Protein AF-A0A937RLP6-F1 (afdb_monomer_lite)

Foldseek 3Di:
DDDDDDPPVPPPPPCPPPPDDDDDPDPDDFDADPVRHTDDDDPPFDWDADPPPNQRQTDGPVCVVVLAAGPRPRHD

Organism: NCBI:txid1836974

Secondary structure (DSSP, 8-state):
------------------PPPPPPPPPPPPPB-TTS-B--------EEE--GGG---EEEHHHHHTTPPPTTT---

pLDDT: mean 80.07, std 15.41, range [39.09, 95.25]

Sequence (76 aa):
MTPLAGADRRTRGSRWRRRRPVPEPEPAQPVFTDDGLPLIVVTQTDFVACSYNGCGALRPLDEVAAGRPCSGCGRV

Radius of gyration: 29.03 Å; chains: 1; bounding box: 61×73×46 Å

Structure (mmCIF, N/CA/C/O backbone):
data_AF-A0A937RLP6-F1
#
_entry.id   AF-A0A937RLP6-F1
#
loop_
_atom_site.group_PDB
_atom_site.id
_atom_site.type_symbol
_atom_site.label_atom_id
_atom_site.label_alt_id
_atom_site.label_comp_id
_atom_site.label_asym_id
_atom_site.label_entity_id
_atom_site.label_seq_id
_atom_site.pdbx_PDB_ins_code
_atom_site.Cartn_x
_atom_site.Cartn_y
_atom_site.Cartn_z
_atom_site.occupancy
_atom_site.B_iso_or_equiv
_atom_site.auth_seq_id
_atom_site.auth_comp_id
_atom_site.auth_asym_id
_atom_site.auth_atom_id
_atom_site.pdbx_PDB_model_num
ATOM 1 N N . MET A 1 1 ? 48.690 -65.393 12.985 1.00 39.09 1 MET A N 1
ATOM 2 C CA . MET A 1 1 ? 49.237 -64.127 12.453 1.00 39.09 1 MET A CA 1
ATOM 3 C C . MET A 1 1 ? 48.218 -63.560 11.487 1.00 39.09 1 MET A C 1
ATOM 5 O O . MET A 1 1 ? 47.891 -64.210 10.505 1.00 39.09 1 MET A O 1
ATOM 9 N N . THR A 1 2 ? 47.639 -62.423 11.845 1.00 44.12 2 THR A N 1
ATOM 10 C CA . THR A 1 2 ? 46.487 -61.802 11.183 1.00 44.12 2 THR A CA 1
ATOM 11 C C . THR A 1 2 ? 46.980 -60.679 10.276 1.00 44.12 2 THR A C 1
ATOM 13 O O . THR A 1 2 ? 47.721 -59.834 10.777 1.00 44.12 2 THR A O 1
ATOM 16 N N . PRO A 1 3 ? 46.552 -60.573 9.008 1.00 45.84 3 PRO A N 1
ATOM 17 C CA . PRO A 1 3 ? 46.582 -59.301 8.316 1.00 45.84 3 PRO A CA 1
ATOM 18 C C . PRO A 1 3 ? 45.214 -58.626 8.441 1.00 45.84 3 PRO A C 1
ATOM 20 O O . PRO A 1 3 ? 44.177 -59.160 8.048 1.00 45.84 3 PRO A O 1
ATOM 23 N N . LEU A 1 4 ? 45.242 -57.436 9.035 1.00 51.66 4 LEU A N 1
ATOM 24 C CA . LEU A 1 4 ? 44.155 -56.469 9.093 1.00 51.66 4 LEU A CA 1
ATOM 25 C C . LEU A 1 4 ? 43.828 -56.022 7.661 1.00 51.66 4 LEU A C 1
ATOM 27 O O . LEU A 1 4 ? 44.544 -55.204 7.085 1.00 51.66 4 LEU A O 1
ATOM 31 N N . ALA A 1 5 ? 42.770 -56.576 7.069 1.00 52.75 5 ALA A N 1
ATOM 32 C CA . ALA A 1 5 ? 42.257 -56.097 5.792 1.00 52.75 5 ALA A CA 1
ATOM 33 C C . ALA A 1 5 ? 41.516 -54.773 6.025 1.00 52.75 5 ALA A C 1
ATOM 35 O O . ALA A 1 5 ? 40.559 -54.701 6.799 1.00 52.75 5 ALA A O 1
ATOM 36 N N . GLY A 1 6 ? 42.040 -53.723 5.395 1.00 43.34 6 GLY A N 1
ATOM 37 C CA . GLY A 1 6 ? 41.698 -52.328 5.620 1.00 43.34 6 GLY A CA 1
ATOM 38 C C . GLY A 1 6 ? 40.205 -52.033 5.536 1.00 43.34 6 GLY A C 1
ATOM 39 O O . GLY A 1 6 ? 39.516 -52.392 4.582 1.00 43.34 6 GLY A O 1
ATOM 40 N N . ALA A 1 7 ? 39.724 -51.309 6.543 1.00 50.28 7 ALA A N 1
ATOM 41 C CA . ALA A 1 7 ? 38.445 -50.630 6.510 1.00 50.28 7 ALA A CA 1
ATOM 42 C C . ALA A 1 7 ? 38.506 -49.503 5.468 1.00 50.28 7 ALA A C 1
ATOM 44 O O . ALA A 1 7 ? 38.771 -48.348 5.799 1.00 50.28 7 ALA A O 1
ATOM 45 N N . ASP A 1 8 ? 38.251 -49.838 4.205 1.00 53.44 8 ASP A N 1
ATOM 46 C CA . ASP A 1 8 ? 38.022 -48.860 3.145 1.00 53.44 8 ASP A CA 1
ATOM 47 C C . ASP A 1 8 ? 36.628 -48.246 3.344 1.00 53.44 8 ASP A C 1
ATOM 49 O O . ASP A 1 8 ? 35.615 -48.612 2.734 1.00 53.44 8 ASP A O 1
ATOM 53 N N . ARG A 1 9 ? 36.548 -47.359 4.340 1.00 55.28 9 ARG A N 1
ATOM 54 C CA . ARG A 1 9 ? 35.359 -46.579 4.660 1.00 55.28 9 ARG A CA 1
ATOM 55 C C . ARG A 1 9 ? 35.214 -45.537 3.561 1.00 55.28 9 ARG A C 1
ATOM 57 O O . ARG A 1 9 ? 35.622 -44.392 3.728 1.00 55.28 9 ARG A O 1
ATOM 64 N N . ARG A 1 10 ? 34.605 -45.954 2.446 1.00 55.94 10 ARG A N 1
ATOM 65 C CA . ARG A 1 10 ? 34.153 -45.080 1.360 1.00 55.94 10 ARG A CA 1
ATOM 66 C C . ARG A 1 10 ? 33.493 -43.858 1.980 1.00 55.94 10 ARG A C 1
ATOM 68 O O . ARG A 1 10 ? 32.412 -43.954 2.568 1.00 55.94 10 ARG A O 1
ATOM 75 N N . THR A 1 11 ? 34.169 -42.723 1.871 1.00 59.62 11 THR A N 1
ATOM 76 C CA . THR A 1 11 ? 33.651 -41.406 2.206 1.00 59.62 11 THR A CA 1
ATOM 77 C C . THR A 1 11 ? 32.383 -41.223 1.390 1.00 59.62 11 THR A C 1
ATOM 79 O O . THR A 1 11 ? 32.402 -40.953 0.190 1.00 59.62 11 THR A O 1
ATOM 82 N N . ARG A 1 12 ? 31.237 -41.449 2.039 1.00 58.34 12 ARG A N 1
ATOM 83 C CA . ARG A 1 12 ? 29.918 -41.149 1.492 1.00 58.34 12 ARG A CA 1
ATOM 84 C C . ARG A 1 12 ? 29.826 -39.626 1.492 1.00 58.34 12 ARG A C 1
ATOM 86 O O . ARG A 1 12 ? 29.261 -39.034 2.403 1.00 58.34 12 ARG A O 1
ATOM 93 N N . GLY A 1 13 ? 30.500 -39.005 0.521 1.00 59.56 13 GLY A N 1
ATOM 94 C CA . GLY A 1 13 ? 30.494 -37.568 0.324 1.00 59.56 13 GLY A CA 1
ATOM 95 C C . GLY A 1 13 ? 29.050 -37.109 0.362 1.00 59.56 13 GLY A C 1
ATOM 96 O O . GLY A 1 13 ? 28.193 -37.688 -0.317 1.00 59.56 13 GLY A O 1
ATOM 97 N N . SER A 1 14 ? 28.771 -36.134 1.218 1.00 63.38 14 SER A N 1
ATOM 98 C CA . SER A 1 14 ? 27.496 -35.445 1.259 1.00 63.38 14 SER A CA 1
ATOM 99 C C . SER A 1 14 ? 27.219 -34.962 -0.159 1.00 63.38 14 SER A C 1
ATOM 101 O O . SER A 1 14 ? 27.835 -34.020 -0.653 1.00 63.38 14 SER A O 1
ATOM 103 N N . ARG A 1 15 ? 26.339 -35.678 -0.871 1.00 63.31 15 ARG A N 1
ATOM 104 C CA . ARG A 1 15 ? 25.845 -35.265 -2.181 1.00 63.31 15 ARG A CA 1
ATOM 105 C C . ARG A 1 15 ? 24.940 -34.076 -1.923 1.00 63.31 15 ARG A C 1
ATOM 107 O O . ARG A 1 15 ? 23.720 -34.221 -1.895 1.00 63.31 15 ARG A O 1
ATOM 114 N N . TRP A 1 16 ? 25.546 -32.913 -1.709 1.00 63.59 16 TRP A N 1
ATOM 115 C CA . TRP A 1 16 ? 24.906 -31.631 -1.916 1.00 63.59 16 TRP A CA 1
ATOM 116 C C . TRP A 1 16 ? 24.378 -31.685 -3.342 1.00 63.59 16 TRP A C 1
ATOM 118 O O . TRP A 1 16 ? 25.125 -31.531 -4.310 1.00 63.59 16 TRP A O 1
ATOM 128 N N . ARG A 1 17 ? 23.108 -32.075 -3.489 1.00 69.75 17 ARG A N 1
ATOM 129 C CA . ARG A 1 17 ? 22.448 -32.065 -4.784 1.00 69.75 17 ARG A CA 1
ATOM 130 C C . ARG A 1 17 ? 22.559 -30.626 -5.239 1.00 69.75 17 ARG A C 1
ATOM 132 O O . ARG A 1 17 ? 22.059 -29.743 -4.545 1.00 69.75 17 ARG A O 1
ATOM 139 N N . ARG A 1 18 ? 23.292 -30.399 -6.332 1.00 70.50 18 ARG A N 1
ATOM 140 C CA . ARG A 1 18 ? 23.399 -29.081 -6.953 1.00 70.50 18 ARG A CA 1
ATOM 141 C C . ARG A 1 18 ? 21.966 -28.590 -7.123 1.00 70.50 18 ARG A C 1
ATOM 143 O O . ARG A 1 18 ? 21.210 -29.186 -7.891 1.00 70.50 18 ARG A O 1
ATOM 150 N N . ARG A 1 19 ? 21.560 -27.609 -6.314 1.00 72.94 19 ARG A N 1
ATOM 151 C CA . ARG A 1 19 ? 20.242 -26.998 -6.460 1.00 72.94 19 ARG A CA 1
ATOM 152 C C . ARG A 1 19 ? 20.237 -26.389 -7.853 1.00 72.94 19 ARG A C 1
ATOM 154 O O . ARG A 1 19 ? 21.198 -25.721 -8.231 1.00 72.94 19 ARG A O 1
ATOM 161 N N . ARG A 1 20 ? 19.213 -26.705 -8.642 1.00 79.56 20 ARG A N 1
ATOM 162 C CA . ARG A 1 20 ? 19.055 -26.092 -9.957 1.00 79.56 20 ARG A CA 1
ATOM 163 C C . ARG A 1 20 ? 18.859 -24.590 -9.717 1.00 79.56 20 ARG A C 1
ATOM 165 O O . ARG A 1 20 ? 18.053 -24.261 -8.845 1.00 79.56 20 ARG A O 1
ATOM 172 N N . PRO A 1 21 ? 19.595 -23.707 -10.410 1.00 79.81 21 PRO A N 1
ATOM 173 C CA . PRO A 1 21 ? 19.314 -22.281 -10.357 1.00 79.81 21 PRO A CA 1
ATOM 174 C C . PRO A 1 21 ? 17.831 -22.059 -10.661 1.00 79.81 21 PRO A C 1
ATOM 176 O O . PRO A 1 21 ? 17.316 -22.607 -11.640 1.00 79.81 21 PRO A O 1
ATOM 179 N N . VAL A 1 22 ? 17.143 -21.340 -9.777 1.00 84.00 22 VAL A N 1
ATOM 180 C CA . VAL A 1 22 ? 15.782 -20.873 -10.045 1.00 84.00 22 VAL A CA 1
ATOM 181 C C . VAL A 1 22 ? 15.934 -19.693 -11.003 1.00 84.00 22 VAL A C 1
ATOM 183 O O . VAL A 1 22 ? 16.751 -18.819 -10.708 1.00 84.00 22 VAL A O 1
ATOM 186 N N . PRO A 1 23 ? 15.242 -19.681 -12.155 1.00 83.62 23 PRO A N 1
ATOM 187 C CA . PRO A 1 23 ? 15.261 -18.519 -13.029 1.00 83.62 23 PRO A CA 1
ATOM 188 C C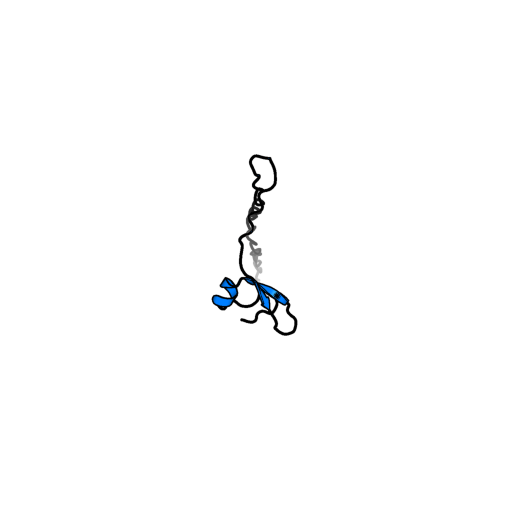 . PRO A 1 23 ? 14.755 -17.303 -12.253 1.00 83.62 23 PRO A C 1
ATOM 190 O O . PRO A 1 23 ? 13.766 -17.392 -11.522 1.00 83.62 23 PRO A O 1
ATOM 193 N N . GLU A 1 24 ? 15.477 -16.196 -12.377 1.00 85.25 24 GLU A N 1
ATOM 194 C CA . GLU A 1 24 ? 15.063 -14.923 -11.802 1.00 85.25 24 GLU A CA 1
ATOM 195 C C . GLU A 1 24 ? 13.719 -14.518 -12.429 1.00 85.25 24 GLU A C 1
ATOM 197 O O . GLU A 1 24 ? 13.554 -14.686 -13.642 1.00 85.25 24 GLU A O 1
ATOM 202 N N . PRO A 1 25 ? 12.730 -14.067 -11.635 1.00 81.88 25 PRO A N 1
ATOM 203 C CA . PRO A 1 25 ? 11.481 -13.582 -12.199 1.00 81.88 25 PRO A CA 1
ATOM 204 C C . PRO A 1 25 ? 11.779 -12.403 -13.125 1.00 81.88 25 PRO A C 1
ATOM 206 O O . PRO A 1 25 ? 12.509 -11.485 -12.754 1.00 81.88 25 PRO A O 1
ATOM 209 N N . GLU A 1 26 ? 11.215 -12.435 -14.331 1.00 84.62 26 GLU A N 1
ATOM 210 C CA . GLU A 1 26 ? 11.347 -11.315 -15.257 1.00 84.62 26 GLU A CA 1
ATOM 211 C C . GLU A 1 26 ? 10.739 -10.052 -14.628 1.00 84.62 26 GLU A C 1
ATOM 213 O O . GLU A 1 26 ? 9.672 -10.128 -14.001 1.00 84.62 26 GLU A O 1
ATOM 218 N N . PRO A 1 27 ? 11.402 -8.888 -14.761 1.00 79.56 27 PRO A N 1
ATOM 219 C CA . PRO A 1 27 ? 10.846 -7.644 -14.262 1.00 79.56 27 PRO A CA 1
ATOM 220 C C . PRO A 1 27 ? 9.521 -7.359 -14.972 1.00 79.56 27 PRO A C 1
ATOM 222 O O . PRO A 1 27 ? 9.391 -7.567 -16.181 1.00 79.56 27 PRO A O 1
ATOM 225 N N . ALA A 1 28 ? 8.539 -6.863 -14.218 1.00 78.38 28 ALA A N 1
ATOM 226 C CA . ALA A 1 28 ? 7.268 -6.442 -14.790 1.00 78.38 28 ALA A CA 1
ATOM 227 C C . ALA A 1 28 ? 7.524 -5.406 -15.895 1.00 78.38 28 ALA A C 1
ATOM 229 O O . ALA A 1 28 ? 8.195 -4.396 -15.662 1.00 78.38 28 ALA A O 1
ATOM 230 N N . GLN A 1 29 ? 7.013 -5.668 -17.099 1.00 82.31 29 GLN A N 1
ATOM 231 C CA . GLN A 1 29 ? 7.174 -4.736 -18.207 1.00 82.31 29 GLN A CA 1
ATOM 232 C C . GLN A 1 29 ? 6.306 -3.495 -17.959 1.00 82.31 29 GLN A C 1
ATOM 234 O O . GLN A 1 29 ? 5.121 -3.640 -17.644 1.00 82.31 29 GLN A O 1
ATOM 239 N N . PRO A 1 30 ? 6.866 -2.279 -18.081 1.00 80.25 30 PRO A N 1
ATOM 240 C CA . PRO A 1 30 ? 6.081 -1.062 -17.967 1.00 80.25 30 PRO A CA 1
ATOM 241 C C . PRO A 1 30 ? 5.042 -1.014 -19.090 1.00 80.25 30 PRO A C 1
ATOM 243 O O . PRO A 1 30 ? 5.363 -1.215 -20.261 1.00 80.25 30 PRO A O 1
ATOM 246 N N . VAL A 1 31 ? 3.791 -0.754 -18.721 1.00 87.56 31 VAL A N 1
ATOM 247 C CA . VAL A 1 31 ? 2.710 -0.496 -19.677 1.00 87.56 31 VAL A CA 1
ATOM 248 C C . VAL A 1 31 ? 2.755 0.986 -20.029 1.00 87.56 31 VAL A C 1
ATOM 250 O O . VAL A 1 31 ? 2.954 1.816 -19.144 1.00 87.56 31 VAL A O 1
ATOM 253 N N . PHE A 1 32 ? 2.580 1.325 -21.303 1.00 88.81 32 PHE A N 1
ATOM 254 C CA . PHE A 1 32 ? 2.541 2.708 -21.781 1.00 88.81 32 PHE A CA 1
ATOM 255 C C . PHE A 1 32 ? 1.167 3.021 -22.381 1.00 88.81 32 PHE A C 1
ATOM 257 O O . PHE A 1 32 ? 0.479 2.119 -22.858 1.00 88.81 32 PHE A O 1
ATOM 264 N N . THR A 1 33 ? 0.757 4.286 -22.329 1.00 86.88 33 THR A N 1
ATOM 265 C CA . THR A 1 33 ? -0.408 4.800 -23.061 1.00 86.88 33 THR A CA 1
ATOM 266 C C . THR A 1 33 ? -0.098 4.919 -24.555 1.00 86.88 33 THR A C 1
ATOM 268 O O . THR A 1 33 ? 1.066 4.851 -24.956 1.00 86.88 33 THR A O 1
ATOM 271 N N . ASP A 1 34 ? -1.122 5.154 -25.381 1.00 90.62 34 ASP A N 1
ATOM 272 C CA . ASP A 1 34 ? -0.955 5.375 -26.829 1.00 90.62 34 ASP A CA 1
ATOM 273 C C . ASP A 1 34 ? -0.031 6.568 -27.148 1.00 90.62 34 ASP A C 1
ATOM 275 O O . ASP A 1 34 ? 0.663 6.571 -28.162 1.00 90.62 34 ASP A O 1
ATOM 279 N N . ASP A 1 35 ? 0.054 7.541 -26.234 1.00 91.44 35 ASP A N 1
ATOM 280 C CA . ASP A 1 35 ? 0.949 8.703 -26.321 1.00 91.44 35 ASP A CA 1
ATOM 281 C C . ASP A 1 35 ? 2.391 8.412 -25.844 1.00 91.44 35 ASP A C 1
ATOM 283 O O . ASP A 1 35 ? 3.229 9.314 -25.784 1.00 91.44 35 ASP A O 1
ATOM 287 N N . GLY A 1 36 ? 2.700 7.167 -25.463 1.00 90.62 36 GLY A N 1
ATOM 288 C CA . GLY A 1 36 ? 4.028 6.738 -25.012 1.00 90.62 36 GLY A CA 1
ATOM 289 C C . GLY A 1 36 ? 4.379 7.114 -23.566 1.00 90.62 36 GLY A C 1
ATOM 290 O O . GLY A 1 36 ? 5.539 6.992 -23.168 1.00 90.62 36 GLY A O 1
ATOM 291 N N . LEU A 1 37 ? 3.409 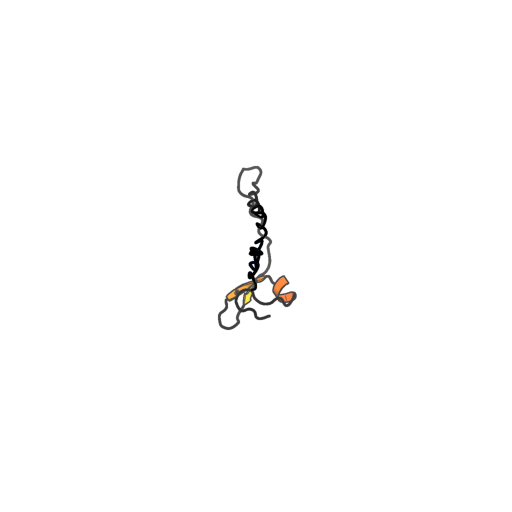7.559 -22.761 1.00 89.75 37 LEU A N 1
ATOM 292 C CA . LEU A 1 37 ? 3.614 7.863 -21.340 1.00 89.75 37 LEU A CA 1
ATOM 293 C C . LEU A 1 37 ? 3.431 6.603 -20.482 1.00 89.75 37 LEU A C 1
ATOM 295 O O . LEU A 1 37 ? 2.589 5.768 -20.805 1.00 89.75 37 LEU A O 1
ATOM 299 N N . PRO A 1 38 ? 4.186 6.434 -19.382 1.00 87.81 38 PRO A N 1
ATOM 300 C CA . PRO A 1 38 ? 4.032 5.269 -18.519 1.00 87.81 38 PRO A CA 1
ATOM 301 C C . PRO A 1 38 ? 2.636 5.250 -17.883 1.00 87.81 38 PRO A C 1
ATOM 303 O O . PRO A 1 38 ? 2.225 6.197 -17.210 1.00 87.81 38 PRO A O 1
ATOM 306 N N . LEU A 1 39 ? 1.916 4.147 -18.074 1.00 85.38 39 LEU A N 1
ATOM 307 C CA . LEU A 1 39 ? 0.627 3.893 -17.454 1.00 85.38 39 LEU A CA 1
ATOM 308 C C . LEU A 1 39 ? 0.852 3.413 -16.018 1.00 85.38 39 LEU A C 1
ATOM 310 O O . LEU A 1 39 ? 1.212 2.262 -15.770 1.00 85.38 39 LEU A O 1
ATOM 314 N N . ILE A 1 40 ? 0.615 4.304 -15.059 1.00 79.94 40 ILE A N 1
ATOM 315 C CA . ILE A 1 40 ? 0.651 3.985 -13.632 1.00 79.94 40 ILE A CA 1
ATOM 316 C C . ILE A 1 40 ? -0.791 3.794 -13.166 1.00 79.94 40 ILE A C 1
ATOM 318 O O . ILE A 1 40 ? -1.524 4.760 -12.961 1.00 79.94 40 ILE A O 1
ATOM 322 N N . VAL A 1 41 ? -1.212 2.539 -13.008 1.00 77.25 41 VAL A N 1
ATOM 323 C CA . VAL A 1 41 ? -2.531 2.225 -12.447 1.00 77.25 41 VAL A CA 1
ATOM 324 C C . VAL A 1 41 ? -2.444 2.329 -10.929 1.00 77.25 41 VAL A C 1
ATOM 326 O O . VAL A 1 41 ? -1.908 1.446 -10.264 1.00 77.25 41 VAL A O 1
ATOM 329 N N . VAL A 1 42 ? -2.971 3.421 -10.379 1.00 72.19 42 VAL A N 1
ATOM 330 C CA . VAL A 1 42 ? -3.139 3.589 -8.933 1.00 72.19 42 VAL A CA 1
ATOM 331 C C . VAL A 1 42 ? -4.576 3.221 -8.587 1.00 72.19 42 VAL A C 1
ATOM 333 O O . VAL A 1 42 ? -5.508 3.930 -8.963 1.00 72.19 42 VAL A O 1
ATOM 336 N N . THR A 1 43 ? -4.779 2.111 -7.881 1.00 71.69 43 THR A N 1
ATOM 337 C CA . THR A 1 43 ? -6.092 1.801 -7.309 1.00 71.69 43 THR A CA 1
ATOM 338 C C . THR A 1 43 ? -6.396 2.825 -6.221 1.00 71.69 43 THR A C 1
ATOM 340 O O . THR A 1 43 ? -5.612 2.980 -5.284 1.00 71.69 43 THR A O 1
ATOM 343 N N . GLN A 1 44 ? -7.516 3.540 -6.345 1.00 72.06 44 GLN A N 1
ATOM 344 C CA . GLN A 1 44 ? -8.011 4.377 -5.257 1.00 72.06 44 GLN A CA 1
ATOM 345 C C . GLN A 1 44 ? -8.483 3.457 -4.133 1.00 72.06 44 GLN A C 1
ATOM 347 O O . GLN A 1 44 ? -9.540 2.840 -4.226 1.00 72.06 44 GLN A O 1
ATOM 352 N N . THR A 1 45 ? -7.664 3.348 -3.096 1.00 79.06 45 THR A N 1
ATOM 353 C CA . THR A 1 45 ? -7.979 2.600 -1.885 1.00 79.06 45 THR A CA 1
ATOM 354 C C . THR A 1 45 ? -7.860 3.560 -0.716 1.00 79.06 45 THR A C 1
ATOM 356 O O . THR A 1 45 ? -6.903 4.330 -0.643 1.00 79.06 45 THR A O 1
ATOM 359 N N . ASP A 1 46 ? -8.828 3.534 0.192 1.00 87.69 46 ASP A N 1
ATOM 360 C CA . ASP A 1 46 ? -8.738 4.317 1.415 1.00 87.69 46 ASP A CA 1
ATOM 361 C C . ASP A 1 46 ? -7.705 3.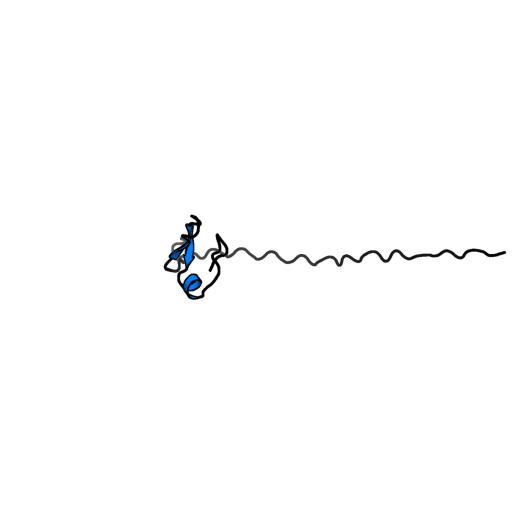684 2.361 1.00 87.69 46 ASP A C 1
ATOM 363 O O . ASP A 1 46 ? -7.636 2.459 2.518 1.00 87.69 46 ASP A O 1
ATOM 367 N N . PHE A 1 47 ? -6.899 4.524 3.008 1.00 89.81 47 PHE A N 1
ATOM 368 C CA . PHE A 1 47 ? -5.865 4.096 3.948 1.00 89.81 47 PHE A CA 1
ATOM 369 C C . PHE A 1 47 ? -6.135 4.652 5.340 1.00 89.81 47 PHE A C 1
ATOM 371 O O . PHE A 1 47 ? -6.603 5.778 5.504 1.00 89.81 47 PHE A O 1
ATOM 378 N N . VAL A 1 48 ? -5.746 3.888 6.355 1.00 91.81 48 VAL A N 1
ATOM 379 C CA . VAL A 1 48 ? -5.681 4.351 7.743 1.00 91.81 48 VAL A CA 1
ATOM 380 C C . VAL A 1 48 ? -4.269 4.160 8.286 1.00 91.81 48 VAL A C 1
ATOM 382 O O . VAL A 1 48 ? -3.588 3.185 7.969 1.00 91.81 48 VAL A O 1
ATOM 385 N N . ALA A 1 49 ? -3.803 5.102 9.104 1.00 94.06 49 ALA A N 1
ATOM 386 C CA . ALA A 1 49 ? -2.488 5.013 9.728 1.00 94.06 49 ALA A CA 1
ATOM 387 C C . ALA A 1 49 ? -2.550 4.180 11.016 1.00 94.06 49 ALA A C 1
ATOM 389 O O . ALA A 1 49 ? -3.404 4.403 11.876 1.00 94.06 49 ALA A O 1
ATOM 390 N N . CYS A 1 50 ? -1.608 3.252 11.191 1.00 94.69 50 CYS A N 1
ATOM 391 C CA . CYS A 1 50 ? -1.431 2.539 12.451 1.00 94.69 50 CYS A CA 1
ATOM 392 C C . CYS A 1 50 ? -0.980 3.515 13.548 1.00 94.69 50 CYS A C 1
ATOM 394 O O . CYS A 1 50 ? 0.155 3.993 13.550 1.00 94.69 50 CYS A O 1
ATOM 396 N N . SER A 1 51 ? -1.848 3.782 14.520 1.00 93.12 51 SER A N 1
ATOM 397 C CA . SER A 1 51 ? -1.555 4.696 15.631 1.00 93.12 51 SER A CA 1
ATOM 398 C C . SER A 1 51 ? -0.735 4.053 16.752 1.00 93.12 51 SER A C 1
ATOM 400 O O . SER A 1 51 ? -0.294 4.746 17.671 1.00 93.12 51 SER A O 1
ATOM 402 N N . TYR A 1 52 ? -0.508 2.734 16.703 1.00 93.94 52 TYR A N 1
ATOM 403 C CA . TYR A 1 52 ? 0.140 2.028 17.800 1.00 93.94 52 TYR A CA 1
ATOM 404 C C . TYR A 1 52 ? 1.584 2.495 17.998 1.00 93.94 52 TYR A C 1
ATOM 406 O O . TYR A 1 52 ? 2.427 2.287 17.129 1.00 93.94 52 TYR A O 1
ATOM 414 N N . ASN A 1 53 ? 1.862 3.083 19.164 1.00 93.44 53 ASN A N 1
ATOM 415 C CA . ASN A 1 53 ? 3.192 3.518 19.594 1.00 93.44 53 ASN A CA 1
ATOM 416 C C . ASN A 1 53 ? 3.958 4.336 18.534 1.00 93.44 53 ASN A C 1
ATOM 418 O O . ASN A 1 53 ? 5.158 4.154 18.351 1.00 93.44 53 ASN A O 1
ATOM 422 N N . GLY A 1 54 ? 3.248 5.184 17.782 1.00 91.81 54 GLY A N 1
ATOM 423 C CA . GLY A 1 54 ? 3.852 5.990 16.718 1.00 91.81 54 GLY A CA 1
ATOM 424 C C . GLY A 1 54 ? 4.259 5.210 15.460 1.00 91.81 54 GLY A C 1
ATOM 425 O O . GLY A 1 54 ? 5.058 5.716 14.684 1.00 91.81 54 GLY A O 1
ATOM 426 N N . CYS A 1 55 ? 3.730 3.999 15.23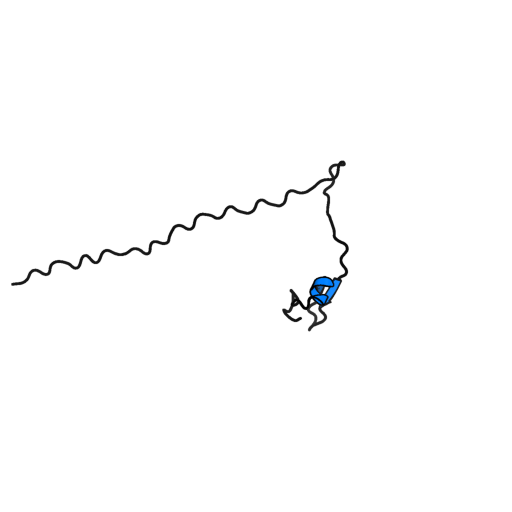8 1.00 95.25 55 CYS A N 1
ATOM 427 C CA . CYS A 1 55 ? 4.066 3.155 14.085 1.00 95.25 55 CYS A CA 1
ATOM 428 C C . CYS A 1 55 ? 3.846 3.854 12.735 1.00 95.25 55 CYS A C 1
ATOM 430 O O . CYS A 1 55 ? 4.687 3.737 11.850 1.00 95.25 55 CYS A O 1
ATOM 432 N N . GLY A 1 56 ? 2.719 4.544 12.552 1.00 93.50 56 GLY A N 1
ATOM 433 C CA . GLY A 1 56 ? 2.444 5.371 11.374 1.00 93.50 56 GLY A CA 1
ATOM 434 C C . GLY A 1 56 ? 2.288 4.616 10.049 1.00 93.50 56 GLY A C 1
ATOM 435 O O . GLY A 1 56 ? 2.051 5.253 9.028 1.00 93.50 56 GLY A O 1
ATOM 436 N N . ALA A 1 57 ? 2.394 3.283 10.038 1.00 94.50 57 ALA A N 1
ATOM 437 C CA . ALA A 1 57 ? 2.258 2.493 8.819 1.00 94.50 57 ALA A CA 1
ATOM 438 C C . ALA A 1 57 ? 0.870 2.697 8.194 1.00 94.50 57 ALA A C 1
ATOM 440 O O . ALA A 1 57 ? -0.146 2.492 8.865 1.00 94.50 57 ALA A O 1
ATOM 441 N N . LEU A 1 58 ? 0.838 3.091 6.919 1.00 93.69 58 LEU A N 1
ATOM 442 C CA . LEU A 1 58 ? -0.393 3.205 6.143 1.00 93.69 58 LEU A CA 1
ATOM 443 C C . LEU A 1 58 ? -0.896 1.813 5.784 1.00 93.69 58 LEU A C 1
ATOM 445 O O . LEU A 1 58 ? -0.173 1.014 5.189 1.00 93.69 58 LEU A O 1
ATOM 449 N N . ARG A 1 59 ? -2.138 1.532 6.162 1.00 92.06 59 ARG A N 1
ATOM 450 C CA . ARG A 1 59 ? -2.795 0.252 5.930 1.00 92.06 59 ARG A CA 1
ATOM 451 C C . ARG A 1 59 ? -4.027 0.453 5.053 1.00 92.06 59 ARG A C 1
ATOM 453 O O . ARG A 1 59 ? -4.844 1.310 5.396 1.00 92.06 59 ARG A O 1
ATOM 460 N N . PRO A 1 60 ? -4.176 -0.321 3.969 1.00 91.75 60 PRO A N 1
ATOM 461 C CA . PRO A 1 60 ? -5.420 -0.378 3.215 1.00 91.75 60 PRO A CA 1
ATOM 462 C C . PRO A 1 60 ? -6.600 -0.761 4.119 1.00 91.75 60 PRO A C 1
ATOM 464 O O . PRO A 1 60 ? -6.472 -1.625 4.994 1.00 91.75 60 PRO A O 1
ATOM 467 N N . LEU A 1 61 ? -7.748 -0.111 3.934 1.00 90.19 61 LEU A N 1
ATOM 468 C CA . LEU A 1 61 ? -8.932 -0.333 4.770 1.00 90.19 61 LEU A CA 1
ATOM 469 C C . LEU A 1 61 ? -9.484 -1.763 4.676 1.00 90.19 61 LEU A C 1
ATOM 471 O O . LEU A 1 61 ? -9.970 -2.286 5.676 1.00 90.19 61 LEU A O 1
ATOM 475 N N . ASP A 1 62 ? -9.354 -2.421 3.526 1.00 90.44 62 ASP A N 1
ATOM 476 C CA . ASP A 1 62 ? -9.708 -3.829 3.326 1.00 90.44 62 ASP A CA 1
ATOM 477 C C . ASP A 1 62 ? -8.831 -4.770 4.164 1.00 90.44 62 ASP A C 1
ATOM 479 O O . ASP A 1 62 ? -9.341 -5.707 4.779 1.00 90.44 62 ASP A O 1
ATOM 483 N N . GLU A 1 63 ? -7.530 -4.493 4.283 1.00 91.06 63 GLU A N 1
ATOM 484 C CA . GLU A 1 63 ? -6.638 -5.279 5.141 1.00 91.06 63 GLU A CA 1
ATOM 485 C C . GLU A 1 63 ? -6.953 -5.116 6.629 1.00 91.06 63 GLU A C 1
ATOM 487 O O . GLU A 1 63 ? -6.817 -6.069 7.402 1.00 91.06 63 GLU A O 1
ATOM 492 N N . VAL A 1 64 ? -7.355 -3.910 7.038 1.00 90.44 64 VAL A N 1
ATOM 493 C CA . VAL A 1 64 ? -7.789 -3.629 8.413 1.00 90.44 64 VAL A CA 1
ATOM 494 C C . VAL A 1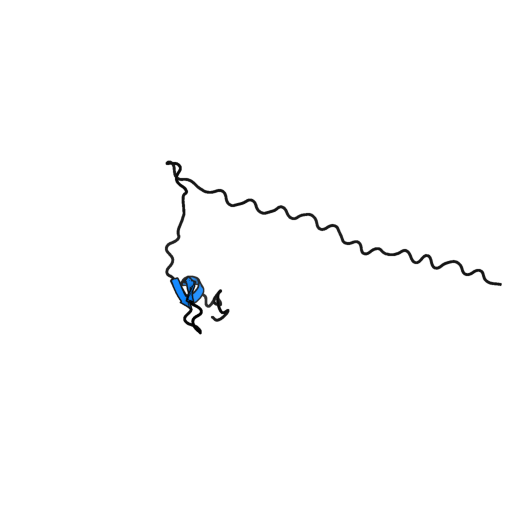 64 ? -9.125 -4.312 8.696 1.00 90.44 64 VAL A C 1
ATOM 496 O O . VAL A 1 64 ? -9.250 -4.993 9.712 1.00 90.44 64 VAL A O 1
ATOM 499 N N . ALA A 1 65 ? -10.091 -4.209 7.780 1.00 90.31 65 ALA A N 1
ATOM 500 C CA . ALA A 1 65 ? -11.387 -4.877 7.886 1.00 90.31 65 ALA A CA 1
ATOM 501 C C . ALA A 1 65 ? -11.256 -6.409 7.915 1.00 90.31 65 ALA A C 1
ATOM 503 O O . ALA A 1 65 ? -11.996 -7.082 8.629 1.00 90.31 65 ALA A O 1
ATOM 504 N N . ALA A 1 66 ? -10.277 -6.963 7.194 1.00 94.06 66 ALA A N 1
ATOM 505 C CA . ALA A 1 66 ? -9.949 -8.386 7.210 1.00 94.06 66 ALA A CA 1
ATOM 506 C C . ALA A 1 66 ? -9.167 -8.835 8.464 1.00 94.06 66 ALA A C 1
ATOM 508 O O . ALA A 1 66 ? -8.813 -10.009 8.568 1.00 94.06 66 ALA A O 1
ATOM 509 N N . GLY A 1 67 ? -8.859 -7.930 9.402 1.00 92.06 67 GLY A N 1
ATOM 510 C CA . GLY A 1 67 ? -8.136 -8.258 10.633 1.00 92.06 67 GLY A CA 1
ATOM 511 C C . GLY A 1 67 ? -6.703 -8.735 10.391 1.00 92.06 67 GLY A C 1
ATOM 512 O O . GLY A 1 67 ? -6.156 -9.499 11.189 1.00 92.06 67 GLY A O 1
ATOM 513 N N . ARG A 1 68 ? -6.078 -8.327 9.278 1.00 95.00 68 ARG A N 1
ATOM 514 C CA . ARG A 1 68 ? -4.671 -8.660 9.020 1.00 95.00 68 ARG A CA 1
ATOM 515 C C . ARG A 1 68 ? -3.782 -7.936 10.040 1.00 95.00 68 ARG A C 1
ATOM 517 O O . ARG A 1 68 ? -4.144 -6.855 10.500 1.00 95.00 68 ARG A O 1
ATOM 524 N N . PRO A 1 69 ? -2.612 -8.477 10.403 1.00 94.12 69 PRO A N 1
ATOM 525 C CA . PRO A 1 69 ? -1.654 -7.742 11.218 1.00 94.12 69 PRO A CA 1
ATOM 526 C C . PRO A 1 69 ? -1.019 -6.588 10.426 1.00 94.12 69 PRO A C 1
ATOM 528 O O . PRO A 1 69 ? -0.757 -6.695 9.230 1.00 94.12 69 PRO A O 1
ATOM 531 N N . CYS A 1 70 ? -0.742 -5.481 11.109 1.00 94.62 70 CYS A N 1
ATOM 532 C CA . CYS A 1 70 ? -0.026 -4.322 10.593 1.00 94.62 70 CYS A CA 1
ATOM 533 C C . CYS A 1 70 ? 1.382 -4.707 10.121 1.00 94.62 70 CYS A C 1
ATOM 535 O O . CYS A 1 70 ? 2.155 -5.286 10.883 1.00 94.62 70 CYS A O 1
ATOM 537 N N . SER A 1 71 ? 1.755 -4.310 8.904 1.00 92.69 71 SER A N 1
ATOM 538 C CA . SER A 1 71 ? 3.086 -4.560 8.330 1.00 92.69 71 SER A CA 1
ATOM 539 C C . SER A 1 71 ? 4.225 -3.854 9.077 1.00 92.69 71 SER A C 1
ATOM 541 O O . SER A 1 71 ? 5.361 -4.316 9.032 1.00 92.69 71 SER A O 1
ATOM 543 N N . GLY A 1 72 ? 3.927 -2.758 9.783 1.00 93.19 72 GLY A N 1
ATOM 544 C CA . GLY A 1 72 ? 4.914 -2.003 10.556 1.00 93.19 72 GLY A CA 1
ATOM 545 C C . GLY A 1 72 ? 5.168 -2.555 11.962 1.00 93.19 72 GLY A C 1
ATOM 546 O O . GLY A 1 72 ? 6.317 -2.702 12.363 1.00 93.19 72 GLY A O 1
ATOM 547 N N . CYS A 1 73 ? 4.113 -2.852 12.730 1.00 94.94 73 CYS A N 1
ATOM 548 C CA . CYS A 1 73 ? 4.236 -3.246 14.146 1.00 94.94 73 CYS A CA 1
ATOM 549 C C . CYS A 1 73 ? 3.735 -4.661 14.472 1.00 94.94 73 CYS A C 1
ATOM 551 O O . CYS A 1 73 ? 3.808 -5.081 15.627 1.00 94.94 73 CYS A O 1
ATOM 553 N N . GLY A 1 74 ? 3.195 -5.388 13.491 1.00 92.56 74 GLY A N 1
ATOM 554 C CA . GLY A 1 74 ? 2.709 -6.762 13.642 1.00 92.56 74 GLY A CA 1
ATOM 555 C C . GLY A 1 74 ? 1.397 -6.914 14.416 1.00 92.56 74 GLY A C 1
ATOM 556 O O . GLY A 1 74 ? 0.943 -8.038 14.615 1.00 92.56 74 GLY A O 1
ATOM 557 N N . ARG A 1 75 ? 0.776 -5.816 14.864 1.00 89.69 75 ARG A N 1
ATOM 558 C CA . ARG A 1 75 ? -0.497 -5.851 15.601 1.00 89.69 75 ARG A CA 1
ATOM 559 C C . ARG A 1 75 ? -1.697 -5.783 14.677 1.00 89.69 75 ARG A C 1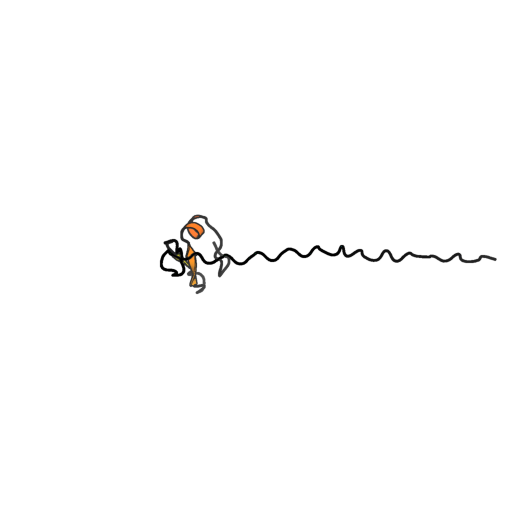
ATOM 561 O O . ARG A 1 75 ? -1.635 -5.089 13.668 1.00 89.69 75 ARG A O 1
ATOM 568 N N . VAL A 1 76 ? -2.762 -6.486 15.048 1.00 85.94 76 VAL A N 1
ATOM 569 C CA . VAL A 1 76 ? -4.051 -6.453 14.347 1.00 85.94 76 VAL A CA 1
ATOM 570 C C . VAL A 1 76 ? -4.780 -5.161 14.671 1.00 85.94 76 VAL A C 1
ATOM 572 O O . VAL A 1 76 ? -4.918 -4.873 15.882 1.00 85.94 76 VAL A O 1
#